Protein AF-A0A7X4CXR0-F1 (afdb_monomer)

Mean predicted aligned error: 8.84 Å

Secondary structure (DSSP, 8-state):
---------TTSPPPBTTB-GGG------------TT----THHHHHHHHHHHHTGGGS---SSTT--S---------HHHHT--

Solvent-accessible surface area (backbone atoms only — not comparable to full-atom values): 6149 Å² total; per-residue (Å²): 137,84,85,76,85,73,84,70,66,87,88,62,71,78,73,50,92,91,50,51,64,90,77,68,74,90,48,85,79,87,84,87,78,82,58,95,82,75,66,88,58,72,65,57,54,55,50,46,54,50,50,54,65,70,39,50,91,38,51,68,79,62,95,49,89,88,52,64,92,78,87,88,82,90,74,79,84,59,58,77,62,66,70,75,105

Foldseek 3Di:
DDDDPPPPPPPDDDDDDPDDPVPDDQLDDDDADDDPVPDDDCVRVVVRVVRVVVSVVSWDDDPDNVDTPDDDDDDDPPVVVVVVD

Sequence (85 aa):
MTERVRHMRKGLPEKQGLYDPRNEHDACGIGFVVNIRNRKSHRIIEQGLQVLKNLTHRGAVGADPLAGDGAGILIQMPDAHLRAV

Structure (mmCIF, N/CA/C/O backbone):
data_AF-A0A7X4CXR0-F1
#
_entry.id   AF-A0A7X4CXR0-F1
#
loop_
_atom_site.group_PDB
_atom_site.id
_atom_site.type_symbol
_atom_site.label_atom_id
_atom_site.label_alt_id
_atom_site.label_comp_id
_atom_site.label_asym_id
_atom_site.label_entity_id
_atom_site.label_seq_id
_atom_site.pdbx_PDB_ins_code
_atom_site.Cartn_x
_atom_site.Cartn_y
_atom_site.Cartn_z
_atom_site.occupancy
_atom_site.B_iso_or_equiv
_atom_site.auth_seq_id
_atom_site.auth_comp_id
_atom_site.auth_asym_id
_atom_site.auth_atom_id
_atom_site.pdbx_PDB_model_num
ATOM 1 N N . MET A 1 1 ? 9.931 -37.827 -39.109 1.00 41.53 1 MET A N 1
ATOM 2 C CA . MET A 1 1 ? 10.873 -36.749 -38.745 1.00 41.53 1 MET A CA 1
ATOM 3 C C . MET A 1 1 ? 10.252 -35.958 -37.615 1.00 41.53 1 MET A C 1
ATOM 5 O O . MET A 1 1 ? 9.146 -35.459 -37.752 1.00 41.53 1 MET A O 1
ATOM 9 N N . THR A 1 2 ? 10.920 -36.022 -36.479 1.00 38.03 2 THR A N 1
ATOM 10 C CA . THR A 1 2 ? 10.489 -35.680 -35.125 1.00 38.03 2 THR A CA 1
ATOM 11 C C . THR A 1 2 ? 10.225 -34.184 -34.933 1.00 38.03 2 THR A C 1
ATOM 13 O O . THR A 1 2 ? 11.043 -33.358 -35.314 1.00 38.03 2 THR A O 1
ATOM 16 N N . GLU A 1 3 ? 9.079 -33.901 -34.305 1.00 51.16 3 GLU A N 1
ATOM 17 C CA . GLU A 1 3 ? 8.804 -32.856 -33.307 1.00 51.16 3 GLU A CA 1
ATOM 18 C C . GLU A 1 3 ? 9.275 -31.409 -33.533 1.00 51.16 3 GLU A C 1
ATOM 20 O O . GLU A 1 3 ? 10.461 -31.094 -33.554 1.00 51.16 3 GLU A O 1
ATOM 25 N N . ARG A 1 4 ? 8.306 -30.490 -33.450 1.00 52.28 4 ARG A N 1
ATOM 26 C CA . ARG A 1 4 ? 8.241 -29.488 -32.368 1.00 52.28 4 ARG A CA 1
ATOM 27 C C . ARG A 1 4 ? 6.858 -28.845 -32.383 1.00 52.28 4 ARG A C 1
ATOM 29 O O . ARG A 1 4 ? 6.629 -27.838 -33.050 1.00 52.28 4 ARG A O 1
ATOM 36 N N . VAL A 1 5 ? 5.936 -29.414 -31.611 1.00 52.69 5 VAL A N 1
ATOM 37 C CA . VAL A 1 5 ? 4.770 -28.663 -31.136 1.00 52.69 5 VAL A CA 1
ATOM 38 C C . VAL A 1 5 ? 5.340 -27.564 -30.243 1.00 52.69 5 VAL A C 1
ATOM 40 O O . VAL A 1 5 ? 5.667 -27.803 -29.081 1.00 52.69 5 VAL A O 1
ATOM 43 N N . ARG A 1 6 ? 5.590 -26.380 -30.818 1.00 58.06 6 ARG A N 1
ATOM 44 C CA . ARG A 1 6 ? 5.991 -25.204 -30.047 1.00 58.06 6 ARG A CA 1
ATOM 45 C C . ARG A 1 6 ? 4.878 -24.970 -29.040 1.00 58.06 6 ARG A C 1
ATOM 47 O O . ARG A 1 6 ? 3.745 -24.687 -29.418 1.00 58.06 6 ARG A O 1
ATOM 54 N N . HIS A 1 7 ? 5.206 -25.161 -27.770 1.00 55.28 7 HIS A N 1
ATOM 55 C CA . HIS A 1 7 ? 4.339 -24.895 -26.636 1.00 55.28 7 HIS A CA 1
ATOM 56 C C . HIS A 1 7 ? 4.142 -23.372 -26.558 1.00 55.28 7 HIS A C 1
ATOM 58 O O . HIS A 1 7 ? 4.808 -22.671 -25.802 1.00 55.28 7 HIS A O 1
ATOM 64 N N . MET A 1 8 ? 3.308 -22.842 -27.453 1.00 59.78 8 MET A N 1
ATOM 65 C CA . MET A 1 8 ? 2.931 -21.439 -27.504 1.00 59.78 8 MET A CA 1
ATOM 66 C C . MET A 1 8 ? 2.127 -21.177 -26.228 1.00 59.78 8 MET A C 1
ATOM 68 O O . MET A 1 8 ? 1.002 -21.661 -26.083 1.00 59.78 8 MET A O 1
ATOM 72 N N . ARG A 1 9 ? 2.712 -20.460 -25.265 1.00 60.81 9 ARG A N 1
ATOM 73 C CA . ARG A 1 9 ? 1.943 -19.879 -24.161 1.00 60.81 9 ARG A CA 1
ATOM 74 C C . ARG A 1 9 ? 0.938 -18.916 -24.800 1.00 60.81 9 ARG A C 1
ATOM 76 O O . ARG A 1 9 ? 1.323 -17.837 -25.236 1.00 60.81 9 ARG A O 1
ATOM 83 N N . LYS A 1 10 ? -0.318 -19.360 -24.949 1.00 65.12 10 LYS A N 1
ATOM 84 C CA . LYS A 1 10 ? -1.430 -18.593 -25.538 1.00 65.12 10 LYS A CA 1
ATOM 85 C C . LYS A 1 10 ? -1.431 -17.165 -24.971 1.00 65.12 10 LYS A C 1
ATOM 87 O O . LYS A 1 10 ? -1.682 -17.006 -23.782 1.00 65.12 10 LYS A O 1
ATOM 92 N N . GLY A 1 11 ? -1.176 -16.163 -25.816 1.00 81.50 11 GLY A N 1
ATOM 93 C CA . GLY A 1 11 ? -1.341 -14.740 -25.486 1.00 81.50 11 GLY A CA 1
ATOM 94 C C . GLY A 1 11 ? -0.085 -13.864 -25.563 1.00 81.50 11 GLY A C 1
ATOM 95 O O . GLY A 1 11 ? -0.228 -12.648 -25.538 1.00 81.50 11 GLY A O 1
ATOM 96 N N . LEU A 1 12 ? 1.116 -14.435 -25.694 1.00 87.31 12 LEU A N 1
ATOM 97 C CA . LEU A 1 12 ? 2.356 -13.655 -25.823 1.00 87.31 12 LEU A CA 1
ATOM 98 C C . LEU A 1 12 ? 2.770 -13.478 -27.298 1.00 87.31 12 LEU A C 1
ATOM 100 O O . LEU A 1 12 ? 2.569 -14.412 -28.080 1.00 87.31 12 LEU A O 1
ATOM 104 N N . PRO A 1 13 ? 3.351 -12.325 -27.698 1.00 90.19 13 PRO A N 1
ATOM 105 C CA . PRO A 1 13 ? 3.927 -12.146 -29.033 1.00 90.19 13 PRO A CA 1
ATOM 106 C C . PRO A 1 13 ? 5.001 -13.196 -29.366 1.00 90.19 13 PRO A C 1
ATOM 108 O O . PRO A 1 13 ? 5.622 -13.774 -28.477 1.00 90.19 13 PRO A O 1
ATOM 111 N N . GLU A 1 14 ? 5.265 -13.428 -30.655 1.00 92.38 14 GLU A N 1
ATOM 112 C CA . GLU A 1 14 ? 6.407 -14.251 -31.078 1.00 92.38 14 GLU A CA 1
ATOM 113 C C . GLU A 1 14 ? 7.741 -13.571 -30.723 1.00 92.38 14 GLU A C 1
ATOM 115 O O . GLU A 1 14 ? 7.833 -12.347 -30.597 1.00 92.38 14 GLU A O 1
ATOM 120 N N . LYS A 1 15 ? 8.803 -14.373 -30.576 1.00 94.38 15 LYS A N 1
ATOM 121 C CA . LYS A 1 15 ? 10.155 -13.863 -30.305 1.00 94.38 15 LYS A CA 1
ATOM 122 C C . LYS A 1 15 ? 10.598 -12.918 -31.432 1.00 94.38 15 LYS A C 1
ATOM 124 O O . LYS A 1 15 ? 10.699 -13.352 -32.578 1.00 94.38 15 LYS A O 1
ATOM 129 N N . GLN A 1 16 ? 10.924 -11.666 -31.103 1.00 95.06 16 GLN A N 1
ATOM 130 C CA . GLN A 1 16 ? 11.326 -10.646 -32.080 1.00 95.06 16 GLN A CA 1
ATOM 131 C C . GLN A 1 16 ? 12.336 -9.650 -31.493 1.00 95.06 16 GLN A C 1
ATOM 133 O O . GLN A 1 16 ? 12.161 -9.145 -30.387 1.00 95.06 16 GLN A O 1
ATOM 138 N N . GLY A 1 17 ? 13.410 -9.344 -32.228 1.00 93.94 17 GLY A N 1
ATOM 139 C CA . GLY A 1 17 ? 14.480 -8.474 -31.723 1.00 93.94 17 GLY A CA 1
ATOM 140 C C . GLY A 1 17 ? 15.065 -8.981 -30.394 1.00 93.94 17 GLY A C 1
ATOM 141 O O . GLY A 1 17 ? 15.459 -10.143 -30.295 1.00 93.94 17 GLY A O 1
ATOM 142 N N . LEU A 1 18 ? 15.105 -8.111 -29.375 1.00 93.50 18 LEU A N 1
ATOM 143 C CA . LEU A 1 18 ? 15.541 -8.442 -28.006 1.00 93.50 18 LEU A CA 1
ATOM 144 C C . LEU A 1 18 ? 14.438 -9.074 -27.133 1.00 93.50 18 LEU A C 1
ATOM 146 O O . LEU A 1 18 ? 14.732 -9.546 -26.036 1.00 93.50 18 LEU A O 1
ATOM 150 N N . TYR A 1 19 ? 13.185 -9.095 -27.594 1.00 92.00 19 TYR A N 1
ATOM 151 C CA . TYR A 1 19 ? 12.073 -9.690 -26.855 1.00 92.00 19 TYR A CA 1
ATOM 152 C C . TYR A 1 19 ? 12.122 -11.221 -26.936 1.00 92.00 19 TYR A C 1
ATOM 154 O O . TYR A 1 19 ? 12.150 -11.783 -28.030 1.00 92.00 19 TYR A O 1
ATOM 162 N N . ASP A 1 20 ? 12.092 -11.901 -25.786 1.00 93.56 20 ASP A 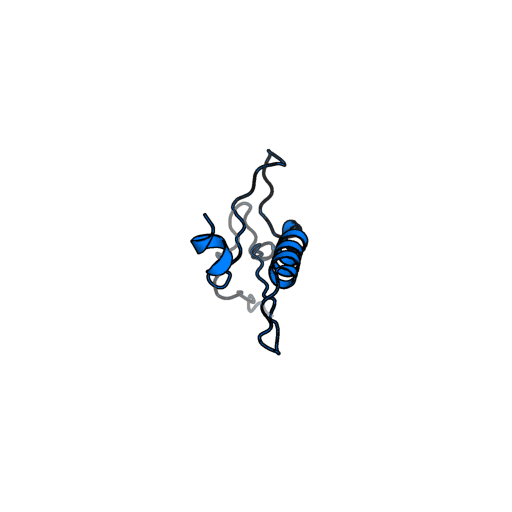N 1
ATOM 163 C CA . ASP A 1 20 ? 11.962 -13.357 -25.668 1.00 93.56 20 ASP A CA 1
ATOM 164 C C . ASP A 1 20 ? 10.786 -13.681 -24.725 1.00 93.56 20 ASP A C 1
ATOM 166 O O . ASP A 1 20 ? 10.893 -13.388 -23.532 1.00 93.56 20 ASP A O 1
ATOM 170 N N . PRO A 1 21 ? 9.692 -14.311 -25.205 1.00 91.31 21 PRO A N 1
ATOM 171 C CA . PRO A 1 21 ? 8.500 -14.602 -24.394 1.00 91.31 21 PRO A CA 1
ATOM 172 C C . PRO A 1 21 ? 8.772 -15.427 -23.132 1.00 91.31 21 PRO A C 1
ATOM 174 O O . PRO A 1 21 ? 7.941 -15.485 -22.227 1.00 91.31 21 PRO A O 1
ATOM 177 N N . ARG A 1 22 ? 9.924 -16.107 -23.067 1.00 89.75 22 ARG A N 1
ATOM 178 C CA . ARG A 1 22 ? 10.343 -16.876 -21.888 1.00 89.75 22 ARG A CA 1
ATOM 179 C C . ARG A 1 22 ? 10.709 -15.992 -20.695 1.00 89.75 22 ARG A C 1
ATOM 181 O O . ARG A 1 22 ? 10.693 -16.504 -19.582 1.00 89.75 22 ARG A O 1
ATOM 188 N N . ASN A 1 23 ? 11.016 -14.717 -20.935 1.00 88.56 23 ASN A N 1
ATOM 189 C CA . ASN A 1 23 ? 11.379 -13.735 -19.912 1.00 88.56 23 ASN A CA 1
ATOM 190 C C . ASN A 1 23 ? 10.190 -12.851 -19.488 1.00 88.56 23 ASN A C 1
ATOM 192 O O . ASN A 1 23 ? 10.375 -11.954 -18.671 1.00 88.56 23 ASN A O 1
ATOM 196 N N . GLU A 1 24 ? 8.998 -13.058 -20.058 1.00 84.81 24 GLU A N 1
ATOM 197 C CA . GLU A 1 24 ? 7.811 -12.265 -19.729 1.00 84.81 24 GLU A CA 1
ATOM 198 C C . GLU A 1 24 ? 7.211 -12.698 -18.386 1.00 84.81 24 GLU A C 1
ATOM 200 O O . GLU A 1 24 ? 6.892 -13.880 -18.187 1.00 84.81 24 GLU A O 1
ATOM 205 N N . HIS A 1 25 ? 7.033 -11.734 -17.480 1.00 81.50 25 HIS A N 1
ATOM 206 C CA . H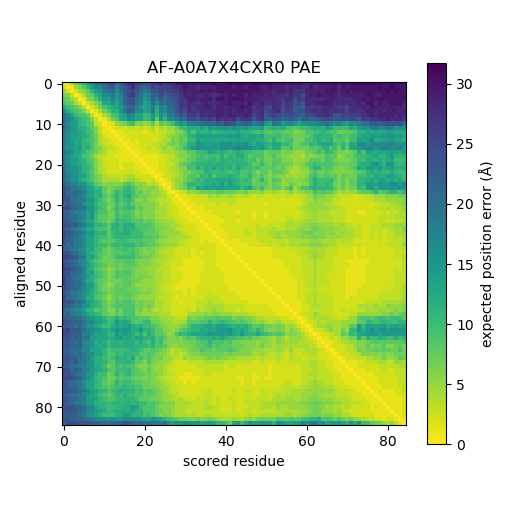IS A 1 25 ? 6.552 -11.965 -16.121 1.00 81.50 25 HIS A CA 1
ATOM 207 C C . HIS A 1 25 ? 5.742 -10.773 -15.600 1.00 81.50 25 HIS A C 1
ATOM 209 O O . HIS A 1 25 ? 6.239 -9.651 -15.541 1.00 81.50 25 HIS A O 1
ATOM 215 N N . ASP A 1 26 ? 4.527 -11.036 -15.112 1.00 78.25 26 ASP A N 1
ATOM 216 C CA . ASP A 1 26 ? 3.710 -10.014 -14.458 1.00 78.25 26 ASP A CA 1
ATOM 217 C C . ASP A 1 26 ? 4.318 -9.569 -13.117 1.00 78.25 26 ASP A C 1
ATOM 219 O O . ASP A 1 26 ? 4.536 -10.367 -12.193 1.00 78.25 26 ASP A O 1
ATOM 223 N N . ALA A 1 27 ? 4.503 -8.261 -12.956 1.00 76.94 27 ALA A N 1
ATOM 224 C CA . ALA A 1 27 ? 5.085 -7.671 -11.753 1.00 76.94 27 ALA A CA 1
ATOM 225 C C . ALA A 1 27 ? 4.041 -7.178 -10.720 1.00 76.94 27 ALA A C 1
ATOM 227 O O . ALA A 1 27 ? 4.396 -6.809 -9.617 1.00 76.94 27 ALA A O 1
ATOM 228 N N . CYS A 1 28 ? 2.727 -7.232 -10.953 1.00 85.06 28 CYS A N 1
ATOM 229 C CA . CYS A 1 28 ? 1.770 -6.650 -9.988 1.00 85.06 28 CYS A CA 1
ATOM 230 C C . CYS A 1 28 ? 1.386 -7.585 -8.828 1.00 85.06 28 CYS A C 1
ATOM 232 O O . CYS A 1 28 ? 1.008 -8.741 -9.046 1.00 85.06 28 CYS A O 1
ATOM 234 N N . GLY A 1 29 ? 1.408 -7.081 -7.588 1.00 88.50 29 GLY A N 1
ATOM 235 C CA . GLY A 1 29 ? 0.994 -7.808 -6.382 1.00 88.50 29 GLY A CA 1
ATOM 236 C C . GLY A 1 29 ? -0.223 -7.221 -5.679 1.00 88.50 29 GLY A C 1
ATOM 237 O O . GLY A 1 29 ? -0.381 -6.009 -5.609 1.00 88.50 29 GLY A O 1
ATOM 238 N N . ILE A 1 30 ? -1.056 -8.098 -5.115 1.00 94.06 30 ILE A N 1
ATOM 239 C CA . ILE A 1 30 ? -2.202 -7.732 -4.278 1.00 94.06 30 ILE A CA 1
ATOM 240 C C . ILE A 1 30 ? -2.234 -8.599 -3.018 1.00 94.06 30 ILE A C 1
ATOM 242 O O . ILE A 1 30 ? -1.701 -9.708 -2.996 1.00 94.06 30 ILE A O 1
ATOM 246 N N . GLY A 1 31 ? -2.903 -8.113 -1.980 1.00 94.81 31 GLY A N 1
ATOM 247 C CA . GLY A 1 31 ? -3.212 -8.893 -0.789 1.00 94.81 31 GLY A CA 1
ATOM 248 C C . GLY A 1 31 ? -4.373 -8.275 -0.023 1.00 94.81 31 GLY A C 1
ATOM 249 O O . GLY A 1 31 ? -4.756 -7.133 -0.270 1.00 94.81 31 GLY A O 1
ATOM 250 N N . PHE A 1 32 ? -4.949 -9.039 0.898 1.00 96.69 32 PHE A N 1
ATOM 251 C CA . PHE A 1 32 ? -6.056 -8.583 1.729 1.00 96.69 32 PHE A CA 1
ATOM 252 C C . PHE A 1 32 ? -5.875 -9.068 3.163 1.00 96.69 32 PHE A C 1
ATOM 254 O O . PHE A 1 32 ? -5.279 -10.113 3.424 1.00 96.69 32 PHE A O 1
ATOM 261 N N . VAL A 1 33 ? -6.416 -8.299 4.101 1.00 97.25 33 VAL A N 1
ATOM 262 C CA . VAL A 1 33 ? -6.460 -8.647 5.519 1.00 97.25 33 VAL A CA 1
ATOM 263 C C . VAL A 1 33 ? -7.903 -8.504 5.970 1.00 97.25 33 VAL A C 1
ATOM 265 O O . VAL A 1 33 ? -8.554 -7.504 5.677 1.00 97.25 33 VAL A O 1
ATOM 268 N N . VAL A 1 34 ? -8.408 -9.507 6.685 1.00 96.50 34 VAL A N 1
ATOM 269 C CA . VAL A 1 34 ? -9.782 -9.516 7.189 1.00 96.50 34 VAL A CA 1
ATOM 270 C C . VAL A 1 34 ? -9.808 -9.869 8.668 1.00 96.50 34 VAL A C 1
ATOM 272 O O . VAL A 1 34 ? -9.090 -10.752 9.139 1.00 96.50 34 VAL A O 1
ATOM 275 N N . ASN A 1 35 ? -10.673 -9.188 9.415 1.00 97.25 35 ASN A N 1
ATOM 276 C CA . ASN A 1 35 ? -11.040 -9.613 10.755 1.00 97.25 35 ASN A CA 1
ATOM 277 C C . ASN A 1 35 ? -12.298 -10.485 10.673 1.00 97.25 35 ASN A C 1
ATOM 279 O O . ASN A 1 35 ? -13.401 -9.966 10.514 1.00 97.25 35 ASN A O 1
ATOM 283 N N . ILE A 1 36 ? -12.144 -11.802 10.833 1.00 97.19 36 ILE A N 1
ATOM 284 C CA . ILE A 1 36 ? -13.251 -12.772 10.729 1.00 97.19 36 ILE A CA 1
ATOM 285 C C . ILE A 1 36 ? -14.346 -12.589 11.795 1.00 97.19 36 ILE A C 1
ATOM 287 O O . ILE A 1 36 ? -15.426 -13.152 11.672 1.00 97.19 36 ILE A O 1
ATOM 291 N N . ARG A 1 37 ? -14.078 -11.802 12.847 1.00 97.31 37 ARG A N 1
ATOM 292 C CA . ARG A 1 37 ? -15.034 -11.462 13.913 1.00 97.31 37 ARG A CA 1
ATOM 293 C C . ARG A 1 37 ? -15.630 -10.061 13.747 1.00 97.31 37 ARG A C 1
ATOM 295 O O . ARG A 1 37 ? -16.234 -9.551 14.686 1.00 97.31 37 ARG A O 1
ATOM 302 N N . ASN A 1 38 ? -15.414 -9.410 12.601 1.00 95.25 38 ASN A N 1
ATOM 303 C CA . ASN A 1 38 ? -15.920 -8.071 12.288 1.00 95.25 38 ASN A CA 1
ATOM 304 C C . ASN A 1 38 ? -15.555 -6.995 13.339 1.00 95.25 38 ASN A C 1
ATOM 306 O O . ASN A 1 38 ? -16.313 -6.063 13.611 1.00 95.25 38 ASN A O 1
ATOM 310 N N . ARG A 1 39 ? -14.385 -7.121 13.980 1.00 95.44 39 ARG A N 1
ATOM 311 C CA . ARG A 1 39 ? -13.897 -6.121 14.944 1.00 95.44 39 ARG A CA 1
ATOM 312 C C . ARG A 1 39 ? -13.081 -5.052 14.218 1.00 95.44 39 ARG A C 1
ATOM 314 O O . ARG A 1 39 ? -11.983 -5.338 13.738 1.00 95.44 39 ARG A O 1
ATOM 321 N N . LYS A 1 40 ? -13.600 -3.820 14.186 1.00 94.50 40 LYS A N 1
ATOM 322 C CA . LYS A 1 40 ? -12.887 -2.638 13.675 1.00 94.50 40 LYS A CA 1
ATOM 323 C C . LYS A 1 40 ? -11.673 -2.333 14.558 1.00 94.50 40 LYS A C 1
ATOM 325 O O . LYS A 1 40 ? -11.780 -2.339 15.782 1.00 94.50 40 LYS A O 1
ATOM 330 N N . SER A 1 41 ? -10.519 -2.094 13.943 1.00 95.62 41 SER A N 1
ATOM 331 C CA . SER A 1 41 ? -9.275 -1.751 14.639 1.00 95.62 41 SER A CA 1
ATOM 332 C C . SER A 1 41 ? -8.287 -1.124 13.661 1.00 95.62 41 SER A C 1
ATOM 334 O O . SER A 1 41 ? -8.206 -1.574 12.520 1.00 95.62 41 SER A O 1
ATOM 336 N N . HIS A 1 42 ? -7.493 -0.151 14.116 1.00 96.06 42 HIS A N 1
ATOM 337 C CA . HIS A 1 42 ? -6.396 0.411 13.320 1.00 96.06 42 HIS A CA 1
ATOM 338 C C . HIS A 1 42 ? -5.330 -0.641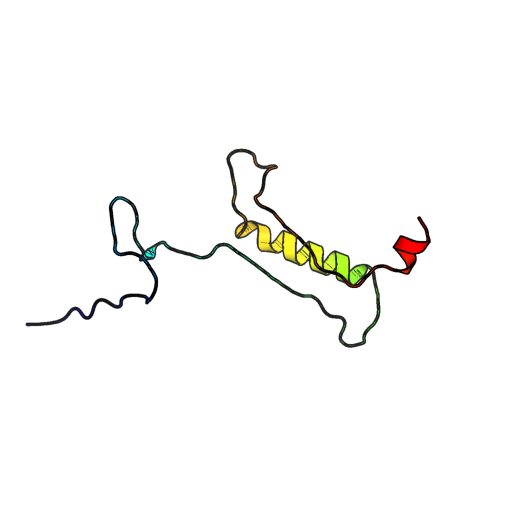 12.959 1.00 96.06 42 HIS A C 1
ATOM 340 O O . HIS A 1 42 ? -4.718 -0.559 11.900 1.00 96.06 42 HIS A O 1
ATOM 346 N N . ARG A 1 43 ? -5.207 -1.712 13.758 1.00 97.12 43 ARG A N 1
ATOM 347 C CA . ARG A 1 43 ? -4.288 -2.831 13.501 1.00 97.12 43 ARG A CA 1
ATOM 348 C C . ARG A 1 43 ? -4.474 -3.453 12.113 1.00 97.12 43 ARG A C 1
ATOM 350 O O . ARG A 1 43 ? -3.506 -3.892 11.506 1.00 97.12 43 ARG A O 1
ATOM 357 N N . ILE A 1 44 ? -5.704 -3.498 11.588 1.00 96.94 44 ILE A N 1
ATOM 358 C CA . ILE A 1 44 ? -5.953 -4.069 10.253 1.00 96.94 44 ILE A CA 1
ATOM 359 C C . ILE A 1 44 ? -5.351 -3.200 9.136 1.00 96.94 44 ILE A C 1
ATOM 361 O O . ILE A 1 44 ? -4.926 -3.725 8.110 1.00 96.94 44 ILE A O 1
ATOM 365 N N . ILE A 1 45 ? -5.264 -1.885 9.363 1.00 97.00 45 ILE A N 1
ATOM 366 C CA . ILE A 1 45 ? -4.637 -0.928 8.449 1.00 97.00 45 ILE A CA 1
ATOM 367 C C . ILE A 1 45 ? -3.124 -1.128 8.461 1.00 97.00 45 ILE A C 1
ATOM 369 O O . ILE A 1 45 ? -2.527 -1.287 7.402 1.00 97.00 45 ILE A O 1
ATOM 373 N N . GLU A 1 46 ? -2.517 -1.219 9.647 1.00 98.12 46 GLU A N 1
ATOM 374 C CA . GLU A 1 46 ? -1.083 -1.508 9.808 1.00 98.12 46 GLU A CA 1
ATOM 375 C C . GLU A 1 46 ? -0.687 -2.817 9.113 1.00 98.12 46 GLU A C 1
ATOM 377 O O . GLU A 1 46 ? 0.311 -2.869 8.394 1.00 98.12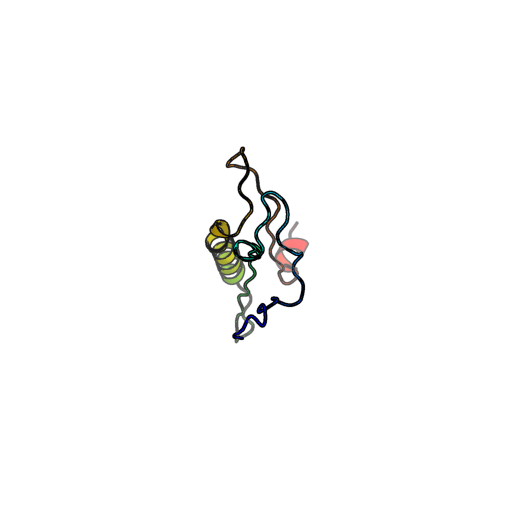 46 GLU A O 1
ATOM 382 N N . GLN A 1 47 ? -1.503 -3.865 9.268 1.00 98.06 47 GLN A N 1
ATOM 383 C CA . GLN A 1 47 ? -1.297 -5.137 8.577 1.00 98.06 47 GLN A CA 1
ATOM 384 C C . GLN A 1 47 ? -1.389 -4.982 7.050 1.00 98.06 47 GLN A C 1
ATOM 386 O O . GLN A 1 47 ? -0.550 -5.531 6.340 1.00 98.06 47 GLN A O 1
ATOM 391 N N . GLY A 1 48 ? -2.360 -4.219 6.536 1.00 97.69 48 GLY A N 1
ATOM 392 C CA . GLY A 1 48 ? -2.469 -3.927 5.102 1.00 97.69 48 GLY A CA 1
ATOM 393 C C . GLY A 1 48 ? -1.264 -3.151 4.556 1.00 97.69 48 GLY A C 1
ATOM 394 O O . GLY A 1 48 ? -0.725 -3.499 3.506 1.00 97.69 48 GLY A O 1
ATOM 395 N N . LEU A 1 49 ? -0.767 -2.161 5.300 1.00 97.88 49 LEU A N 1
ATOM 396 C CA . LEU A 1 49 ? 0.461 -1.439 4.950 1.00 97.88 49 LEU A CA 1
ATOM 397 C C . LEU A 1 49 ? 1.689 -2.360 4.968 1.00 97.88 49 LEU A C 1
ATOM 399 O O . LEU A 1 49 ? 2.561 -2.239 4.109 1.00 97.88 49 LEU A O 1
ATOM 403 N N . GLN A 1 50 ? 1.757 -3.311 5.905 1.00 98.25 50 GLN A N 1
ATOM 404 C CA . GLN A 1 50 ? 2.833 -4.303 5.930 1.00 98.25 50 GLN A CA 1
ATOM 405 C C . GLN A 1 50 ? 2.790 -5.232 4.710 1.00 98.25 50 GLN A C 1
ATOM 407 O O . GLN A 1 50 ? 3.843 -5.581 4.180 1.00 98.25 50 GLN A O 1
ATOM 412 N N . VAL A 1 51 ? 1.598 -5.595 4.225 1.00 96.94 51 VAL A N 1
ATOM 413 C CA . VAL A 1 51 ? 1.458 -6.342 2.965 1.00 96.94 51 VAL A CA 1
ATOM 414 C C . VAL A 1 51 ? 2.065 -5.551 1.806 1.00 96.94 51 VAL A C 1
ATOM 416 O O . VAL A 1 51 ? 2.874 -6.108 1.071 1.00 96.94 51 VAL A O 1
ATOM 419 N N . LEU A 1 52 ? 1.758 -4.255 1.678 1.00 95.75 52 LEU A N 1
ATOM 420 C CA . LEU A 1 52 ? 2.334 -3.413 0.620 1.00 95.75 52 LEU A CA 1
ATOM 421 C C . LEU A 1 52 ? 3.866 -3.344 0.705 1.00 95.75 52 LEU A C 1
ATOM 423 O O . LEU A 1 52 ? 4.533 -3.540 -0.307 1.00 95.75 52 LEU A O 1
ATOM 427 N N . LYS A 1 53 ? 4.432 -3.170 1.908 1.00 95.06 53 LYS A N 1
ATOM 428 C CA . LYS A 1 53 ? 5.895 -3.205 2.120 1.00 95.06 53 LYS A CA 1
ATOM 429 C C . LYS A 1 53 ? 6.520 -4.530 1.684 1.00 95.06 53 LYS A C 1
ATOM 431 O O . LYS A 1 53 ? 7.622 -4.552 1.146 1.00 95.06 53 LYS A O 1
ATOM 436 N N . ASN A 1 54 ? 5.825 -5.642 1.911 1.00 95.19 54 ASN A N 1
ATOM 437 C CA . ASN A 1 54 ? 6.311 -6.959 1.510 1.00 95.19 54 ASN A CA 1
ATOM 438 C C . ASN A 1 54 ? 6.227 -7.169 -0.011 1.00 95.19 54 ASN A C 1
ATOM 440 O O . ASN A 1 54 ? 6.958 -8.000 -0.543 1.00 95.19 54 ASN A O 1
ATOM 444 N N . LEU A 1 55 ? 5.375 -6.418 -0.718 1.00 93.00 55 LEU A N 1
ATOM 445 C CA . LEU A 1 55 ? 5.210 -6.480 -2.173 1.00 93.00 55 LEU A CA 1
ATOM 446 C C . LEU A 1 55 ? 6.176 -5.569 -2.948 1.00 93.00 55 LEU A C 1
ATOM 448 O O . LEU A 1 55 ? 6.194 -5.640 -4.173 1.00 93.00 55 LEU A O 1
ATOM 452 N N . THR A 1 56 ? 7.020 -4.780 -2.274 1.00 89.88 56 THR A N 1
ATOM 453 C CA . THR A 1 56 ? 7.968 -3.850 -2.921 1.00 89.88 56 THR A CA 1
ATOM 454 C C . THR A 1 56 ? 8.882 -4.525 -3.945 1.00 89.88 56 THR A C 1
ATOM 456 O O . THR A 1 56 ? 9.170 -3.939 -4.979 1.00 89.88 56 THR A O 1
ATOM 459 N N . HIS A 1 57 ? 9.281 -5.780 -3.720 1.00 89.19 57 HIS A N 1
ATOM 460 C CA . HIS A 1 57 ? 10.106 -6.552 -4.661 1.00 89.19 57 HIS A CA 1
ATOM 461 C C . HIS A 1 57 ? 9.425 -6.831 -6.013 1.00 89.19 57 HIS A C 1
ATOM 463 O O . HIS A 1 57 ? 10.071 -7.326 -6.933 1.00 89.19 57 HIS A O 1
ATOM 469 N N . ARG A 1 58 ? 8.119 -6.564 -6.116 1.00 88.75 58 ARG A N 1
ATOM 470 C CA . ARG A 1 58 ? 7.344 -6.665 -7.352 1.00 88.75 58 ARG A CA 1
ATOM 471 C C . ARG A 1 58 ? 6.989 -5.292 -7.939 1.00 88.75 58 ARG A C 1
ATOM 473 O O . ARG A 1 58 ? 6.470 -5.217 -9.040 1.00 88.75 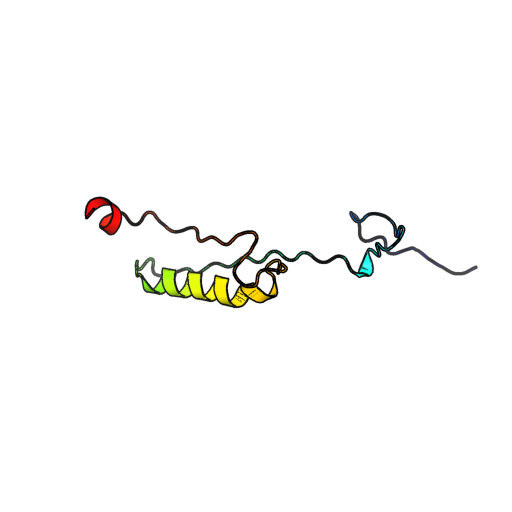58 ARG A O 1
ATOM 480 N N . GLY A 1 59 ? 7.263 -4.200 -7.228 1.00 85.00 59 GLY A N 1
ATOM 481 C CA . GLY A 1 59 ? 7.068 -2.855 -7.764 1.00 85.00 59 GLY A CA 1
ATOM 482 C C . GLY A 1 59 ? 8.058 -2.549 -8.886 1.00 85.00 59 GLY A C 1
ATOM 483 O O . GLY A 1 59 ? 9.175 -3.069 -8.896 1.00 85.00 59 GLY A O 1
ATOM 484 N N . ALA A 1 60 ? 7.663 -1.683 -9.818 1.00 81.69 60 ALA A N 1
ATOM 485 C CA . ALA A 1 60 ? 8.613 -1.095 -10.749 1.00 81.69 60 ALA A CA 1
ATOM 486 C C . ALA A 1 60 ? 9.648 -0.268 -9.972 1.00 81.69 60 ALA A C 1
ATOM 488 O O . ALA A 1 60 ? 9.297 0.491 -9.067 1.00 81.69 60 ALA A O 1
ATOM 489 N N . VAL A 1 61 ? 10.922 -0.426 -10.329 1.00 79.31 61 VAL A N 1
ATOM 490 C CA . VAL A 1 61 ? 12.035 0.342 -9.764 1.00 79.31 61 VAL A CA 1
ATOM 491 C C . VAL A 1 61 ? 12.641 1.175 -10.889 1.00 79.31 61 VAL A C 1
ATOM 493 O O . VAL A 1 61 ? 13.026 0.631 -11.924 1.00 79.31 61 VAL A O 1
ATOM 496 N N . GLY A 1 62 ? 12.688 2.494 -10.697 1.00 76.56 62 GLY A N 1
ATOM 497 C CA . GLY A 1 62 ? 13.277 3.447 -11.639 1.00 76.56 62 GLY A CA 1
ATOM 498 C C . GLY A 1 62 ? 14.689 3.890 -11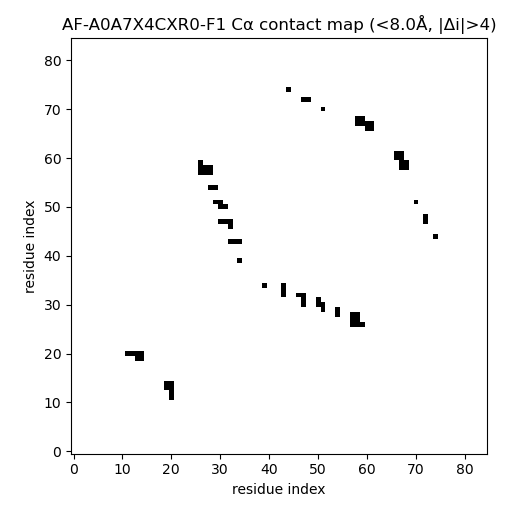.246 1.00 76.56 62 GLY A C 1
ATOM 499 O O . GLY A 1 62 ? 15.319 3.322 -10.357 1.00 76.56 62 GLY A O 1
ATOM 500 N N . ALA A 1 63 ? 15.189 4.937 -11.909 1.00 85.75 63 ALA A N 1
ATOM 501 C CA . ALA A 1 63 ? 16.477 5.554 -11.577 1.00 85.75 63 ALA A CA 1
ATOM 502 C C . ALA A 1 63 ? 16.443 6.352 -10.258 1.00 85.75 63 ALA A C 1
ATOM 504 O O . ALA A 1 63 ? 17.471 6.485 -9.598 1.00 85.75 63 ALA A O 1
ATOM 505 N N . ASP A 1 64 ? 15.272 6.876 -9.883 1.00 88.81 64 ASP A N 1
ATOM 506 C CA . ASP A 1 64 ? 15.043 7.517 -8.589 1.00 88.81 64 ASP A CA 1
ATOM 507 C C . ASP A 1 64 ? 14.549 6.466 -7.578 1.00 88.81 64 ASP A C 1
ATOM 509 O O . ASP A 1 64 ? 13.452 5.930 -7.756 1.00 88.81 64 ASP A O 1
ATOM 513 N N . PRO A 1 65 ? 15.316 6.167 -6.513 1.00 84.31 65 PRO A N 1
ATOM 514 C CA . PRO A 1 65 ? 14.924 5.184 -5.504 1.00 84.31 65 PRO A CA 1
ATOM 515 C C . PRO A 1 65 ? 13.706 5.606 -4.667 1.00 84.31 65 PRO A C 1
ATOM 517 O O . PRO A 1 65 ? 13.170 4.779 -3.928 1.00 84.31 65 PRO A O 1
ATOM 520 N N . LEU A 1 66 ? 13.282 6.872 -4.738 1.00 87.19 66 LEU A N 1
ATOM 521 C CA . LEU A 1 66 ? 12.103 7.388 -4.039 1.00 87.19 66 LEU A CA 1
ATOM 522 C C . LEU A 1 66 ? 10.835 7.360 -4.905 1.00 87.19 66 LEU A C 1
ATOM 524 O O . LEU A 1 66 ? 9.740 7.579 -4.382 1.00 87.19 66 LEU A O 1
ATOM 528 N N . ALA A 1 67 ? 10.966 7.086 -6.205 1.00 88.00 67 ALA A N 1
ATOM 529 C CA . ALA A 1 67 ? 9.851 7.031 -7.139 1.00 88.00 67 ALA A CA 1
ATOM 530 C C . ALA A 1 67 ? 9.332 5.597 -7.322 1.00 88.00 67 ALA A C 1
ATOM 532 O O . ALA A 1 67 ? 10.092 4.630 -7.343 1.00 88.00 67 ALA A O 1
ATOM 533 N N . GLY A 1 68 ? 8.020 5.468 -7.515 1.00 86.81 68 GLY A N 1
ATOM 534 C CA . GLY A 1 68 ? 7.371 4.219 -7.904 1.00 86.81 68 GLY A CA 1
ATOM 535 C C . GLY A 1 68 ? 6.056 4.492 -8.629 1.00 86.81 68 GLY A C 1
ATOM 536 O O . GLY A 1 68 ? 5.472 5.562 -8.469 1.00 86.81 68 GLY A O 1
ATOM 537 N N . ASP A 1 69 ? 5.587 3.522 -9.412 1.00 89.12 69 ASP A N 1
ATOM 538 C CA . ASP A 1 69 ? 4.408 3.689 -10.277 1.00 89.12 69 ASP A CA 1
ATOM 539 C C . ASP A 1 69 ? 3.101 3.879 -9.488 1.00 89.12 69 ASP A C 1
ATOM 541 O O . ASP A 1 69 ? 2.193 4.582 -9.931 1.00 89.12 69 ASP A O 1
ATOM 545 N N . GLY A 1 70 ? 2.998 3.262 -8.305 1.00 89.38 70 GLY A N 1
ATOM 546 C CA . GLY A 1 70 ? 1.867 3.447 -7.400 1.00 89.38 70 GLY A CA 1
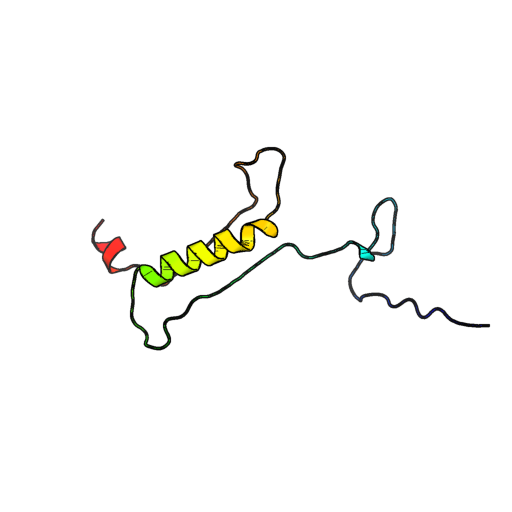ATOM 547 C C . GLY A 1 70 ? 1.633 2.285 -6.435 1.00 89.38 70 GLY A C 1
ATOM 548 O O . GLY A 1 70 ? 1.891 1.122 -6.738 1.00 89.38 70 GLY A O 1
ATOM 549 N N . ALA A 1 71 ? 1.093 2.608 -5.260 1.00 93.94 71 ALA A N 1
ATOM 550 C CA . ALA A 1 71 ? 0.591 1.649 -4.282 1.00 93.94 71 ALA A CA 1
ATOM 551 C C . ALA A 1 71 ? -0.663 2.224 -3.613 1.00 93.94 71 ALA A C 1
ATOM 553 O O . ALA A 1 71 ? -0.791 3.438 -3.455 1.00 93.94 71 ALA A O 1
ATOM 554 N N . GLY A 1 72 ? -1.593 1.361 -3.205 1.00 95.38 72 GLY A N 1
ATOM 555 C CA . GLY A 1 72 ? -2.848 1.797 -2.599 1.00 95.38 72 GLY A CA 1
ATOM 556 C C . GLY A 1 72 ? -3.457 0.745 -1.685 1.00 95.38 72 GLY A C 1
ATOM 557 O O . GLY A 1 72 ? -3.167 -0.445 -1.794 1.00 95.38 72 GLY A O 1
ATOM 558 N N . ILE A 1 73 ? -4.317 1.202 -0.779 1.00 97.62 73 ILE A N 1
ATOM 559 C CA . ILE A 1 73 ? -5.101 0.351 0.115 1.00 97.62 73 ILE A CA 1
ATOM 560 C C . ILE A 1 73 ? -6.566 0.778 0.053 1.00 97.62 73 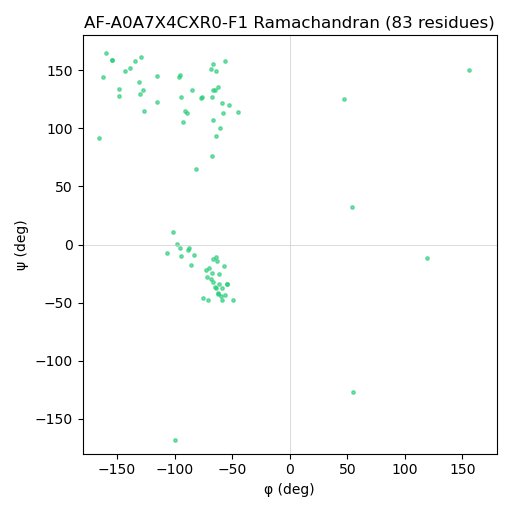ILE A C 1
ATOM 562 O O . ILE A 1 73 ? -6.889 1.956 0.192 1.00 97.62 73 ILE A O 1
ATOM 566 N N . LEU A 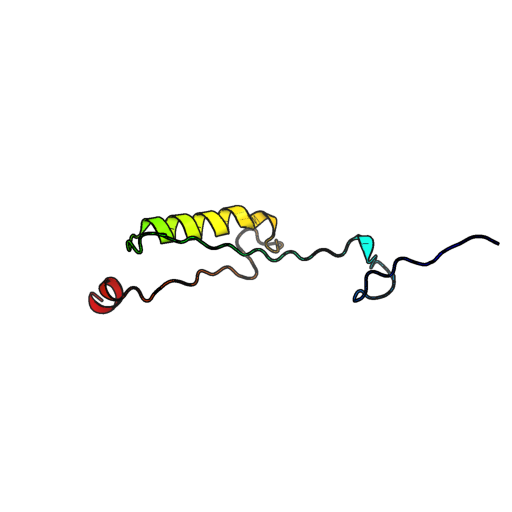1 74 ? -7.457 -0.191 -0.151 1.00 97.75 74 LEU A N 1
ATOM 567 C CA . LEU A 1 74 ? -8.897 0.014 -0.035 1.00 97.75 74 LEU A CA 1
ATOM 568 C C . LEU A 1 74 ? -9.340 -0.376 1.375 1.00 97.75 74 LEU A C 1
ATOM 570 O O . LEU A 1 74 ? -9.054 -1.481 1.838 1.00 97.75 74 LEU A O 1
ATOM 574 N N . ILE A 1 75 ? -10.044 0.527 2.055 1.00 96.88 75 ILE A N 1
ATOM 575 C CA . ILE A 1 75 ? -10.508 0.339 3.433 1.00 96.88 75 ILE A CA 1
ATOM 576 C C . ILE A 1 75 ? -12.003 0.637 3.536 1.00 96.88 75 ILE A C 1
ATOM 578 O O . ILE A 1 75 ? -12.578 1.317 2.687 1.00 96.88 75 ILE A O 1
ATOM 582 N N . GLN A 1 76 ? -12.643 0.157 4.603 1.00 95.31 76 GLN A N 1
ATOM 583 C CA . GLN A 1 76 ? -13.979 0.637 4.956 1.00 95.31 76 GLN A CA 1
ATOM 584 C C . GLN A 1 76 ? -13.923 2.123 5.329 1.00 95.31 76 GLN A C 1
ATOM 586 O O . GLN A 1 76 ? -12.934 2.576 5.903 1.00 95.31 76 GLN A O 1
ATOM 591 N N . MET A 1 77 ? -15.008 2.857 5.061 1.00 95.31 77 MET A N 1
ATOM 592 C CA . MET A 1 77 ? -15.113 4.277 5.401 1.00 95.31 77 MET A CA 1
ATOM 593 C C . MET A 1 77 ? -14.798 4.514 6.893 1.00 95.31 77 MET A C 1
ATOM 595 O O . MET A 1 77 ? -15.501 3.971 7.757 1.00 95.31 77 MET A O 1
ATOM 599 N N . PRO A 1 78 ? -13.772 5.320 7.222 1.00 95.69 78 PRO A N 1
ATOM 600 C CA . PRO A 1 78 ? -13.392 5.600 8.602 1.00 95.69 78 PRO A CA 1
ATOM 601 C C . PRO A 1 78 ? -14.285 6.701 9.203 1.00 95.69 78 PRO A C 1
ATOM 603 O O . PRO A 1 78 ? -13.810 7.780 9.540 1.00 95.69 78 PRO A O 1
ATOM 606 N N . ASP A 1 79 ? -15.586 6.420 9.343 1.00 95.31 79 ASP A N 1
ATOM 607 C CA . ASP A 1 79 ? -16.634 7.384 9.744 1.00 95.31 79 ASP A CA 1
ATOM 608 C C . ASP A 1 79 ? -16.273 8.205 10.997 1.00 95.31 79 ASP A C 1
ATOM 610 O O . ASP A 1 79 ? -16.340 9.429 10.966 1.00 95.31 79 ASP A O 1
ATOM 614 N N . ALA A 1 80 ? -15.790 7.552 12.061 1.00 93.19 80 ALA A N 1
ATOM 615 C CA . ALA A 1 80 ? -15.404 8.235 13.298 1.00 93.19 80 ALA A CA 1
ATOM 616 C C . ALA A 1 80 ? -14.264 9.252 13.104 1.00 93.19 80 ALA A C 1
ATOM 618 O O . ALA A 1 80 ? -14.250 10.278 13.773 1.00 93.19 80 ALA A O 1
ATOM 619 N N . HIS A 1 81 ? -13.320 8.981 12.197 1.00 93.56 81 HIS A N 1
ATOM 620 C CA . HIS A 1 81 ? -12.242 9.918 11.878 1.00 93.56 81 HIS A CA 1
ATOM 621 C C . HIS A 1 81 ? -12.760 11.069 11.010 1.00 93.56 81 HIS A C 1
ATOM 623 O O . HIS A 1 81 ? -12.493 12.222 11.318 1.00 93.56 81 HIS A O 1
ATOM 629 N N . LEU A 1 82 ? -13.550 10.759 9.975 1.00 96.25 82 LEU A N 1
ATOM 630 C CA . LEU A 1 82 ? -14.073 11.754 9.032 1.00 96.25 82 LEU A CA 1
ATOM 631 C C . LEU A 1 82 ? -15.084 12.727 9.654 1.00 96.25 82 LEU A C 1
ATOM 633 O O . LEU A 1 82 ? -15.248 13.822 9.137 1.00 96.25 82 LEU A O 1
ATOM 637 N N . ARG A 1 83 ? -15.770 12.347 10.737 1.00 97.06 83 ARG A N 1
ATOM 638 C CA . ARG A 1 83 ? -16.673 13.247 11.481 1.00 97.06 83 ARG A CA 1
ATOM 639 C C . ARG A 1 83 ? -15.972 14.102 12.532 1.00 97.06 83 ARG A C 1
ATOM 641 O O . ARG A 1 83 ? -16.579 15.041 13.033 1.00 97.06 83 ARG A O 1
ATOM 648 N N . ALA A 1 84 ? -14.763 13.723 12.935 1.00 95.69 84 ALA A N 1
ATOM 649 C CA . ALA A 1 84 ? -14.001 14.428 13.962 1.00 95.69 84 ALA A CA 1
ATOM 650 C C . ALA A 1 84 ? -13.135 15.566 13.391 1.00 95.69 84 ALA A C 1
ATOM 652 O O . ALA A 1 84 ? -12.482 16.259 14.171 1.00 95.69 84 ALA A O 1
ATOM 653 N N . VAL A 1 85 ? -13.105 15.720 12.062 1.00 82.06 85 VAL A N 1
ATOM 654 C CA . VAL A 1 85 ? -12.338 16.730 11.316 1.00 82.06 85 VAL A CA 1
ATOM 655 C C . VAL A 1 85 ? -13.231 17.819 10.745 1.00 82.06 85 VAL A C 1
ATOM 657 O O . VAL A 1 85 ? -14.397 17.512 10.409 1.00 82.06 85 VAL A O 1
#

Radius of gyration: 21.24 Å; Cα contacts (8 Å, |Δi|>4): 39; chains: 1; bounding box: 33×54×54 Å

pLDDT: mean 87.4, std 13.77, range [38.03, 98.25]